Protein AF-A0A8J3D0T0-F1 (afdb_monomer_lite)

Organism: NCBI:txid849756

Sequence (153 aa):
MNKKDEIKKFLPKIGSPLVNELKAKSPRAVLQEYGDAIDESYPNYFRSFITETSRIESESEAVIMSYSFYLIAFIAKGYNYKLFEVIPKFPDKPYPVELILFDRQPSNEGEFESEKELKEKLDSFFQSSFFSNVVNNLSSQVDLYNESRNEKL

Foldseek 3Di:
DDPVVVVVVPDDPPDDPLVVVCVVFAVVVVLVVVQVVVCVVCVLFWHKDKDWDWDQDPVPSATKIKIWIWIWTPADPTDTDTAKMWTAPHRRDNDFIWIWGDAVHTDTPDTDGHPVSVNVVVVVVCPDPRVVVVSVVSRVNSVVRVVVVVVVD

Radius of gyration: 18.69 Å; chains: 1; bounding box: 38×56×56 Å

Structure (mmCIF, N/CA/C/O backbone):
data_AF-A0A8J3D0T0-F1
#
_entry.id   AF-A0A8J3D0T0-F1
#
loop_
_atom_site.group_PDB
_atom_site.id
_atom_site.type_symbol
_atom_site.label_atom_id
_atom_site.label_alt_id
_atom_site.label_comp_id
_atom_site.label_asym_id
_atom_site.label_entity_id
_atom_site.label_seq_id
_atom_site.pdbx_PDB_ins_code
_atom_site.Cartn_x
_atom_site.Cartn_y
_atom_site.Cartn_z
_atom_site.occupancy
_atom_site.B_iso_or_equiv
_atom_site.auth_seq_id
_atom_site.auth_comp_id
_atom_site.auth_asym_id
_atom_site.auth_atom_id
_atom_site.pdbx_PDB_model_num
ATOM 1 N N . MET A 1 1 ? -8.294 -42.183 -14.755 1.00 46.75 1 MET A N 1
ATOM 2 C CA . MET A 1 1 ? -7.416 -40.994 -14.822 1.00 46.75 1 MET A CA 1
ATOM 3 C C . MET A 1 1 ? -7.728 -40.129 -13.608 1.00 46.75 1 MET A C 1
ATOM 5 O O . MET A 1 1 ? -8.901 -39.867 -13.368 1.00 46.75 1 MET A O 1
ATOM 9 N N . ASN A 1 2 ? -6.745 -39.844 -12.752 1.00 39.22 2 ASN A N 1
ATOM 10 C CA . ASN A 1 2 ? -6.978 -39.286 -11.417 1.00 39.22 2 ASN A CA 1
ATOM 11 C C . ASN A 1 2 ? -7.073 -37.751 -11.503 1.00 39.22 2 ASN A C 1
ATOM 13 O O . ASN A 1 2 ? -6.130 -37.113 -11.958 1.00 39.22 2 ASN A O 1
ATOM 17 N N . LYS A 1 3 ? -8.185 -37.142 -11.060 1.00 36.75 3 LYS A N 1
ATOM 18 C CA . LYS A 1 3 ? -8.419 -35.677 -11.132 1.00 36.75 3 LYS A CA 1
ATOM 19 C C . LYS A 1 3 ? -7.306 -34.838 -10.478 1.00 36.75 3 LYS A C 1
ATOM 21 O O . LYS A 1 3 ? -7.117 -33.679 -10.825 1.00 36.75 3 LYS A O 1
ATOM 26 N N . LYS A 1 4 ? -6.541 -35.427 -9.551 1.00 38.12 4 LYS A N 1
ATOM 27 C CA . LYS A 1 4 ? -5.370 -34.796 -8.919 1.00 38.12 4 LYS A CA 1
ATOM 28 C C . LYS A 1 4 ? -4.204 -34.547 -9.888 1.00 38.12 4 LYS A C 1
ATOM 30 O O . LYS A 1 4 ? -3.440 -33.611 -9.665 1.00 38.12 4 LYS A O 1
ATOM 35 N N . ASP A 1 5 ? -4.080 -35.341 -10.950 1.00 38.00 5 ASP A N 1
ATOM 36 C CA . ASP A 1 5 ? -2.985 -35.223 -11.921 1.00 38.00 5 ASP A CA 1
ATOM 37 C C . ASP A 1 5 ? -3.260 -34.148 -12.986 1.00 38.00 5 ASP A C 1
ATOM 39 O O . ASP A 1 5 ? -2.324 -33.570 -13.535 1.00 38.00 5 ASP A O 1
ATOM 43 N N . GLU A 1 6 ? -4.530 -33.803 -13.227 1.00 35.25 6 GLU A N 1
ATOM 44 C CA . GLU A 1 6 ? -4.916 -32.695 -14.113 1.00 35.25 6 GLU A CA 1
ATOM 45 C C . GLU A 1 6 ? -4.707 -31.326 -13.455 1.00 35.25 6 GLU A C 1
ATOM 47 O O . GLU A 1 6 ? -4.214 -30.408 -14.102 1.00 35.25 6 GLU A O 1
ATOM 52 N N . ILE A 1 7 ? -4.969 -31.192 -12.150 1.00 34.78 7 ILE A N 1
ATOM 53 C CA . ILE A 1 7 ? -4.772 -29.926 -11.414 1.00 34.78 7 ILE A CA 1
ATOM 54 C C . ILE A 1 7 ? -3.297 -29.484 -11.444 1.00 34.78 7 ILE A C 1
ATOM 56 O O . ILE A 1 7 ? -3.00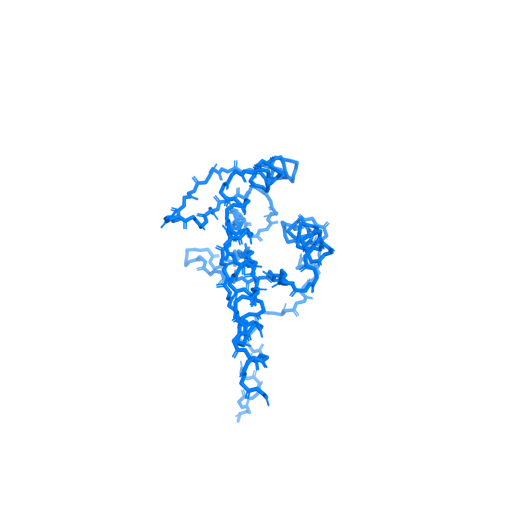0 -28.297 -11.559 1.00 34.78 7 ILE A O 1
ATOM 60 N N . LYS A 1 8 ? -2.354 -30.435 -11.427 1.00 33.38 8 LYS A N 1
ATOM 61 C CA . LYS A 1 8 ? -0.915 -30.146 -11.552 1.00 33.38 8 LYS A CA 1
ATOM 62 C C . LYS A 1 8 ? -0.492 -29.681 -12.949 1.00 33.38 8 LYS A C 1
ATOM 64 O O . LYS A 1 8 ? 0.560 -29.062 -13.063 1.00 33.38 8 LYS A O 1
ATOM 69 N N . LYS A 1 9 ? -1.273 -29.971 -13.997 1.00 38.62 9 LYS A N 1
ATOM 70 C CA . LYS A 1 9 ? -1.013 -29.480 -15.362 1.00 38.62 9 LYS A CA 1
ATOM 71 C C . LYS A 1 9 ? -1.426 -28.017 -15.557 1.00 38.62 9 LYS A C 1
ATOM 73 O O . LYS A 1 9 ? -0.876 -27.376 -16.441 1.00 38.62 9 LYS A O 1
ATOM 78 N N . PHE A 1 10 ? -2.355 -27.504 -14.745 1.00 34.62 10 PHE A N 1
ATOM 79 C CA . PHE A 1 10 ? -2.915 -26.150 -14.880 1.00 34.62 10 PHE A CA 1
ATOM 80 C C . PHE A 1 10 ? -2.319 -25.108 -13.927 1.00 34.62 10 PHE A C 1
ATOM 82 O O . PHE A 1 10 ? -2.582 -23.921 -14.086 1.00 34.62 10 PHE A O 1
ATOM 89 N N . LEU A 1 11 ? -1.509 -25.520 -12.951 1.00 28.95 11 LEU A N 1
ATOM 90 C CA . LEU A 1 11 ? -0.781 -24.595 -12.088 1.00 28.95 11 LEU A CA 1
ATOM 91 C C . LEU A 1 11 ? 0.644 -24.440 -12.639 1.00 28.95 11 LEU A C 1
ATOM 93 O O . LEU A 1 11 ? 1.437 -25.375 -12.478 1.00 28.95 11 LEU A O 1
ATOM 97 N N . PRO A 1 12 ? 1.009 -23.313 -13.288 1.00 36.81 12 PRO A N 1
ATOM 98 C CA . PRO A 1 12 ? 2.413 -23.046 -13.578 1.00 36.81 12 PRO A CA 1
ATOM 99 C C . PRO A 1 12 ? 3.168 -23.138 -12.254 1.00 36.81 12 PRO A C 1
ATOM 101 O O . PRO A 1 12 ? 2.694 -22.623 -11.245 1.00 36.81 12 PRO A O 1
ATOM 104 N N . LYS A 1 13 ? 4.280 -23.883 -12.243 1.00 40.06 13 LYS A N 1
ATOM 105 C CA . LYS A 1 13 ? 5.082 -24.206 -11.053 1.00 40.06 13 LYS A CA 1
ATOM 106 C C . LYS A 1 13 ? 5.268 -22.964 -10.171 1.00 40.06 13 LYS A C 1
ATOM 108 O O . LYS A 1 13 ? 6.168 -22.161 -10.412 1.00 40.06 13 LYS A O 1
ATOM 113 N N . ILE A 1 14 ? 4.424 -22.823 -9.151 1.00 40.88 14 ILE A N 1
ATOM 114 C CA . ILE A 1 14 ? 4.543 -21.788 -8.129 1.00 40.88 14 ILE A CA 1
ATOM 115 C C . ILE A 1 14 ? 5.837 -22.115 -7.382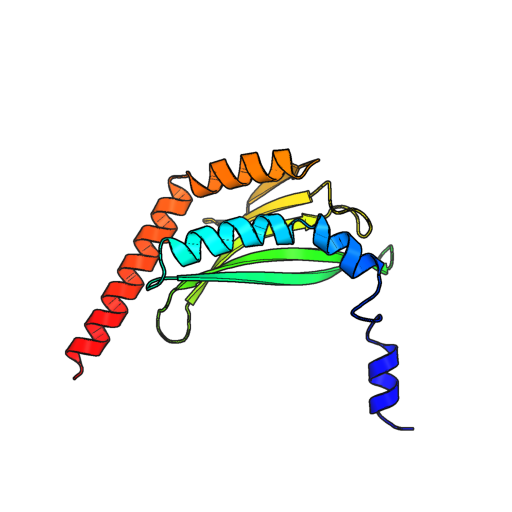 1.00 40.88 14 ILE A C 1
ATOM 117 O O . ILE A 1 14 ? 5.898 -23.094 -6.640 1.00 40.88 14 ILE A O 1
ATOM 121 N N . GLY A 1 15 ? 6.894 -21.354 -7.679 1.00 38.06 15 GLY A N 1
ATOM 122 C CA . GLY A 1 15 ? 8.241 -21.560 -7.142 1.00 38.06 15 GLY A CA 1
ATOM 123 C C . GLY A 1 15 ? 9.358 -21.717 -8.179 1.00 38.06 15 GLY A C 1
ATOM 124 O O . GLY A 1 15 ? 10.331 -22.415 -7.898 1.00 38.06 15 GLY A O 1
ATOM 125 N N . SER A 1 16 ? 9.265 -21.112 -9.369 1.00 42.69 16 SER A N 1
ATOM 126 C CA . SER A 1 16 ? 10.444 -21.025 -10.241 1.00 42.69 16 SER A CA 1
ATOM 127 C C . SER A 1 16 ? 11.527 -20.131 -9.598 1.00 42.69 16 SER A C 1
ATOM 129 O O . SER A 1 16 ? 11.191 -19.180 -8.889 1.00 42.69 16 SER A O 1
ATOM 131 N N . PRO A 1 17 ? 12.826 -20.395 -9.839 1.00 42.16 17 PRO A N 1
ATOM 132 C CA . PRO A 1 17 ? 13.921 -19.519 -9.40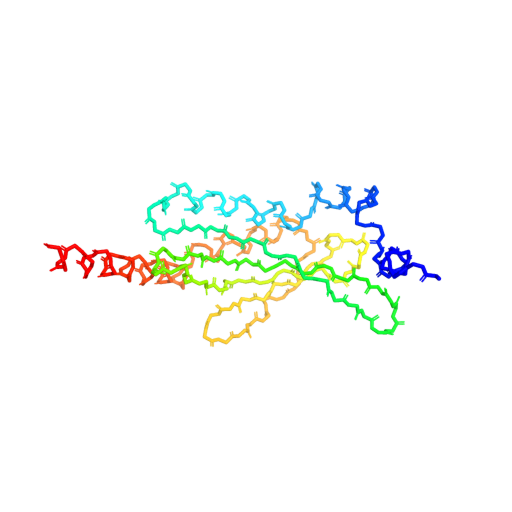8 1.00 42.16 17 PRO A CA 1
ATOM 133 C C . PRO A 1 17 ? 13.712 -18.055 -9.823 1.00 42.16 17 PRO A C 1
ATOM 135 O O . PRO A 1 17 ? 13.987 -17.165 -9.032 1.00 42.16 17 PRO A O 1
ATOM 138 N N . LEU A 1 18 ? 13.093 -17.827 -10.988 1.00 42.06 18 LEU A N 1
ATOM 139 C CA . LEU A 1 18 ? 12.705 -16.509 -11.496 1.00 42.06 18 LEU A CA 1
ATOM 140 C C . LEU A 1 18 ? 11.716 -15.780 -10.563 1.00 42.06 18 LEU A C 1
ATOM 142 O O . LEU A 1 18 ? 11.896 -14.605 -10.278 1.00 42.06 18 LEU A O 1
ATOM 146 N N . VAL A 1 19 ? 10.709 -16.476 -10.014 1.00 42.97 19 VAL A N 1
ATOM 147 C CA . VAL A 1 19 ? 9.743 -15.899 -9.052 1.00 42.97 19 VAL A CA 1
ATOM 148 C C . VAL A 1 19 ? 10.415 -15.537 -7.721 1.00 42.97 19 VAL A C 1
ATOM 150 O O . VAL A 1 19 ? 10.006 -14.583 -7.065 1.00 42.97 19 VAL A O 1
ATOM 153 N N . ASN A 1 20 ? 11.451 -16.272 -7.311 1.00 44.09 20 ASN A N 1
ATOM 154 C CA . ASN A 1 20 ? 12.193 -15.982 -6.082 1.00 44.09 20 ASN A CA 1
ATOM 155 C C . ASN A 1 20 ? 13.283 -14.909 -6.278 1.00 44.09 20 ASN A C 1
ATOM 157 O O . ASN A 1 20 ? 13.498 -14.114 -5.368 1.00 44.09 20 ASN A O 1
ATOM 161 N N . GLU A 1 21 ? 13.915 -14.824 -7.453 1.00 43.59 21 GLU A N 1
ATOM 162 C CA . GLU A 1 21 ? 14.826 -13.725 -7.816 1.00 43.59 21 GLU A CA 1
ATOM 163 C C . GLU A 1 21 ? 14.081 -12.399 -7.996 1.00 43.59 21 GLU A C 1
ATOM 165 O O . GLU A 1 21 ? 14.542 -11.368 -7.506 1.00 43.59 21 GLU A O 1
ATOM 170 N N . LEU A 1 22 ? 12.891 -12.421 -8.608 1.00 45.53 22 LEU A N 1
ATOM 171 C CA . LEU A 1 22 ? 12.042 -11.235 -8.731 1.00 45.53 22 LEU A CA 1
ATOM 172 C C . LEU A 1 22 ? 11.612 -10.701 -7.357 1.00 45.53 22 LEU A C 1
ATOM 174 O O . LEU A 1 22 ? 11.536 -9.490 -7.192 1.00 45.53 22 LEU A O 1
ATOM 178 N N . LYS A 1 23 ? 11.414 -11.561 -6.342 1.00 47.12 23 LYS A N 1
ATOM 179 C CA . LYS A 1 23 ? 11.025 -11.151 -4.976 1.00 47.12 23 LYS A CA 1
ATOM 180 C C . LYS A 1 23 ? 12.055 -10.265 -4.270 1.00 47.12 23 LYS A C 1
ATOM 182 O O . LYS A 1 23 ? 11.646 -9.344 -3.569 1.00 47.12 23 LYS A O 1
ATOM 187 N N . ALA A 1 24 ? 13.354 -10.488 -4.481 1.00 46.31 24 ALA A N 1
ATOM 188 C CA . ALA A 1 24 ? 14.423 -9.738 -3.808 1.00 46.31 24 ALA A CA 1
ATOM 189 C C . ALA A 1 24 ? 14.593 -8.287 -4.315 1.00 46.31 24 ALA A C 1
ATOM 191 O O . ALA A 1 24 ? 15.285 -7.501 -3.678 1.00 46.31 24 ALA A O 1
ATOM 192 N N . LYS A 1 25 ? 13.953 -7.933 -5.441 1.00 57.06 25 LYS A N 1
ATOM 193 C CA . LYS A 1 25 ? 13.846 -6.566 -5.994 1.00 57.06 25 LYS A CA 1
ATOM 194 C C . LYS A 1 25 ? 12.405 -6.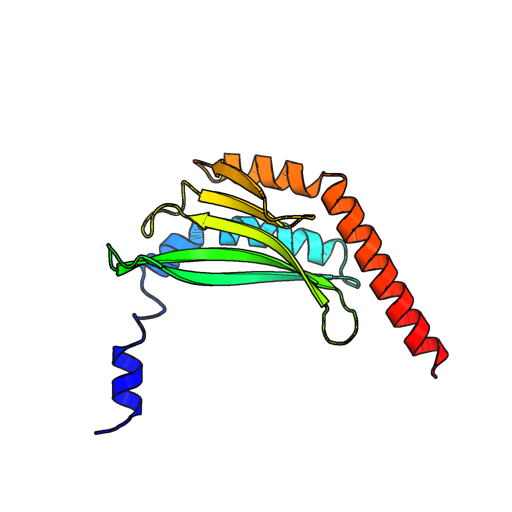214 -6.386 1.00 57.06 25 LYS A C 1
ATOM 196 O O . LYS A 1 25 ? 12.177 -5.379 -7.258 1.00 57.06 25 LYS A O 1
ATOM 201 N N . SER A 1 26 ? 11.429 -6.926 -5.820 1.00 72.94 26 SER A N 1
ATOM 202 C CA . SER A 1 26 ? 10.029 -6.762 -6.211 1.00 72.94 26 SER A CA 1
ATOM 203 C C . SER A 1 26 ? 9.443 -5.522 -5.547 1.00 72.94 26 SER A C 1
ATOM 205 O O . SER A 1 26 ? 9.743 -5.273 -4.376 1.00 72.94 26 SER A O 1
ATOM 207 N N . PRO A 1 27 ? 8.511 -4.823 -6.215 1.00 84.38 27 PRO A N 1
ATOM 208 C CA . PRO A 1 27 ? 7.713 -3.784 -5.577 1.00 84.38 27 PRO A CA 1
ATOM 209 C C . PRO A 1 27 ? 7.087 -4.249 -4.258 1.00 84.38 27 PRO A C 1
ATOM 211 O O . PRO A 1 27 ? 6.986 -3.470 -3.320 1.00 84.38 27 PRO A O 1
ATOM 214 N N . ARG A 1 28 ? 6.761 -5.544 -4.125 1.00 88.06 28 ARG A N 1
ATOM 215 C CA . ARG A 1 28 ? 6.285 -6.131 -2.867 1.00 88.06 28 ARG A CA 1
ATOM 216 C C . ARG A 1 28 ? 7.200 -5.856 -1.673 1.00 88.06 28 ARG A C 1
ATOM 218 O O . ARG A 1 28 ? 6.670 -5.607 -0.597 1.00 88.06 28 ARG A O 1
ATOM 225 N N . ALA A 1 29 ? 8.520 -5.955 -1.827 1.00 85.50 29 ALA A N 1
ATOM 226 C CA . ALA A 1 29 ? 9.446 -5.733 -0.716 1.00 85.50 29 ALA A CA 1
ATOM 227 C C . ALA A 1 29 ? 9.338 -4.291 -0.204 1.00 85.50 29 ALA A C 1
ATOM 229 O O . ALA A 1 29 ? 9.157 -4.085 0.991 1.00 85.50 29 ALA A O 1
ATOM 230 N N . VAL A 1 30 ? 9.306 -3.323 -1.126 1.00 87.81 30 VAL A N 1
ATOM 231 C CA . VAL A 1 30 ? 9.040 -1.911 -0.817 1.00 87.81 30 VAL A CA 1
ATOM 232 C C . VAL A 1 30 ? 7.716 -1.763 -0.075 1.00 87.81 30 VAL A C 1
ATOM 234 O O . VAL A 1 30 ? 7.659 -1.135 0.972 1.00 87.81 30 VAL A O 1
ATOM 237 N N . LEU A 1 31 ? 6.648 -2.385 -0.581 1.00 91.56 31 LEU A N 1
ATOM 238 C CA . LEU A 1 31 ? 5.336 -2.314 0.060 1.00 91.56 31 LEU A CA 1
ATOM 239 C C . LEU A 1 31 ? 5.337 -2.918 1.470 1.00 91.56 31 LEU A C 1
ATOM 241 O O . LEU A 1 31 ? 4.634 -2.417 2.343 1.00 91.56 31 LEU A O 1
ATOM 245 N N . GLN A 1 32 ? 6.110 -3.983 1.696 1.00 90.06 32 GLN A N 1
ATOM 246 C CA . GLN A 1 32 ? 6.225 -4.621 3.005 1.00 90.06 32 GLN A CA 1
ATOM 247 C C . GLN A 1 32 ? 6.893 -3.688 4.020 1.00 90.06 32 GLN A C 1
ATOM 249 O O . GLN A 1 32 ? 6.388 -3.598 5.130 1.00 90.06 32 GLN A O 1
ATOM 254 N N . GLU A 1 33 ? 7.934 -2.940 3.630 1.00 86.75 33 GLU A N 1
ATOM 255 C CA . GLU A 1 33 ? 8.588 -1.944 4.501 1.00 86.75 33 GLU A CA 1
ATOM 256 C C . GLU A 1 33 ? 7.577 -0.917 5.047 1.00 86.75 33 GLU A C 1
ATOM 258 O O . GLU A 1 33 ? 7.529 -0.665 6.250 1.00 86.75 33 GLU A O 1
ATOM 263 N N . TYR A 1 34 ? 6.712 -0.371 4.183 1.00 88.00 34 TYR A N 1
ATOM 264 C CA . TYR A 1 34 ? 5.658 0.556 4.617 1.00 88.00 34 TYR A CA 1
ATOM 265 C C . TYR A 1 34 ? 4.577 -0.126 5.459 1.00 88.00 34 TYR A C 1
ATOM 267 O O . TYR A 1 34 ? 4.064 0.471 6.404 1.00 88.00 34 TYR A O 1
ATOM 275 N N . GLY A 1 35 ? 4.224 -1.369 5.124 1.00 87.19 35 GLY A N 1
ATOM 276 C CA . GLY A 1 35 ? 3.256 -2.146 5.893 1.00 87.19 35 GLY A CA 1
ATOM 277 C C . GLY A 1 35 ? 3.720 -2.409 7.321 1.00 87.19 35 GLY A C 1
ATOM 278 O O . GLY A 1 35 ? 2.967 -2.166 8.261 1.00 87.19 35 GLY A O 1
ATOM 279 N N . ASP A 1 36 ? 4.973 -2.825 7.483 1.00 85.19 36 ASP A N 1
ATOM 280 C CA . ASP A 1 36 ? 5.575 -3.080 8.791 1.00 85.19 36 ASP A CA 1
ATOM 281 C C . ASP A 1 36 ? 5.628 -1.788 9.625 1.00 85.19 36 ASP A C 1
ATOM 283 O O . ASP A 1 36 ? 5.225 -1.786 10.787 1.00 85.19 36 ASP A O 1
ATOM 287 N N . ALA A 1 37 ? 6.005 -0.656 9.016 1.00 81.94 37 ALA A N 1
ATOM 288 C CA . ALA A 1 37 ? 6.028 0.640 9.698 1.00 81.94 37 ALA A CA 1
ATOM 289 C C . ALA A 1 37 ? 4.640 1.089 10.203 1.00 81.94 37 ALA A C 1
ATOM 291 O O . ALA A 1 37 ? 4.526 1.673 11.286 1.00 81.94 37 ALA A O 1
ATOM 292 N N . ILE A 1 38 ? 3.572 0.824 9.442 1.00 85.50 38 ILE A N 1
ATOM 293 C CA . ILE A 1 38 ? 2.193 1.121 9.863 1.00 85.50 38 ILE A CA 1
ATOM 294 C C . ILE A 1 38 ? 1.771 0.208 11.013 1.00 85.50 38 ILE A C 1
ATOM 296 O O . ILE A 1 38 ? 1.202 0.692 11.993 1.00 85.50 38 ILE A O 1
ATOM 300 N N . ASP A 1 39 ? 2.061 -1.088 10.906 1.00 85.69 39 ASP A N 1
ATOM 301 C CA . ASP A 1 39 ? 1.695 -2.086 11.913 1.00 85.69 39 ASP A CA 1
ATOM 302 C C . ASP A 1 39 ? 2.386 -1.795 13.254 1.00 85.69 39 ASP A C 1
ATOM 304 O O . ASP A 1 39 ? 1.766 -1.914 14.311 1.00 85.69 39 ASP A O 1
ATOM 308 N N . GLU A 1 40 ? 3.639 -1.334 13.217 1.00 83.81 40 GLU A N 1
ATOM 309 C CA . GLU A 1 40 ? 4.385 -0.881 14.395 1.00 83.81 40 GLU A CA 1
ATOM 310 C C . GLU A 1 40 ? 3.843 0.432 14.978 1.00 83.81 40 GLU A C 1
ATOM 312 O O . GLU A 1 40 ? 3.794 0.595 16.199 1.00 83.81 40 GLU A O 1
ATOM 317 N N . SER A 1 41 ? 3.417 1.366 14.123 1.00 85.56 41 SER A N 1
ATOM 318 C CA . SER A 1 41 ? 2.917 2.679 14.553 1.00 85.56 41 SER A CA 1
ATOM 319 C C . SER A 1 41 ? 1.499 2.619 15.132 1.00 85.56 41 SER A C 1
ATOM 321 O O . SER A 1 41 ? 1.147 3.427 15.994 1.00 85.56 41 SER A O 1
ATOM 323 N N . TYR A 1 42 ? 0.679 1.665 14.680 1.00 86.94 42 TYR A N 1
ATOM 324 C CA . TYR A 1 42 ? -0.743 1.561 15.025 1.00 86.94 42 TYR A CA 1
ATOM 325 C C . TYR A 1 42 ? -1.178 0.128 15.406 1.00 86.94 42 TYR A C 1
ATOM 327 O O . TYR A 1 42 ? -2.190 -0.373 14.897 1.00 86.94 42 TYR A O 1
ATOM 335 N N . PRO A 1 43 ? -0.492 -0.533 16.358 1.00 88.19 43 PRO A N 1
ATOM 336 C CA . PRO A 1 43 ? -0.602 -1.979 16.588 1.00 88.19 43 PRO A CA 1
ATOM 337 C C . PRO A 1 43 ? -1.965 -2.445 17.113 1.00 88.19 43 PRO A C 1
ATOM 339 O O . PRO A 1 43 ? -2.298 -3.622 17.010 1.00 88.19 43 PRO A O 1
ATOM 342 N N . ASN A 1 44 ? -2.761 -1.539 17.688 1.00 90.56 44 ASN A N 1
ATOM 343 C CA . ASN A 1 44 ? -4.096 -1.838 18.221 1.00 90.56 44 ASN A CA 1
ATOM 344 C C . ASN A 1 44 ? -5.233 -1.438 17.273 1.00 90.56 44 ASN A C 1
ATOM 346 O O . ASN A 1 44 ? -6.401 -1.651 17.592 1.00 90.56 44 ASN A O 1
ATOM 350 N N . TYR A 1 45 ? -4.898 -0.844 16.130 1.00 90.19 45 TYR A N 1
ATOM 351 C CA . TYR A 1 45 ? -5.870 -0.266 15.211 1.00 90.19 45 TYR A CA 1
ATOM 352 C C . TYR A 1 45 ? -5.888 -0.998 13.879 1.00 90.19 45 TYR A C 1
ATOM 354 O O . TYR A 1 45 ? -6.967 -1.306 13.358 1.00 90.19 45 TYR A O 1
ATOM 362 N N . PHE A 1 46 ? -4.701 -1.281 13.341 1.00 91.75 46 PHE A N 1
ATOM 363 C CA . PHE A 1 46 ? -4.554 -1.737 11.972 1.00 91.75 46 PHE A CA 1
ATOM 364 C C . PHE A 1 46 ? -3.629 -2.933 11.836 1.00 91.75 46 PHE A C 1
ATOM 366 O O . PHE A 1 46 ? -2.785 -3.219 12.683 1.00 91.75 46 PHE A O 1
ATOM 373 N N . ARG A 1 47 ? -3.783 -3.593 10.693 1.00 94.25 47 ARG A N 1
ATOM 374 C CA . ARG A 1 47 ? -2.784 -4.473 10.112 1.00 94.25 47 ARG A CA 1
ATOM 375 C C . ARG A 1 47 ? -2.692 -4.232 8.615 1.00 94.25 47 ARG A C 1
ATOM 377 O O . ARG A 1 47 ? -3.713 -4.127 7.938 1.00 94.25 47 ARG A O 1
ATOM 384 N N . SER A 1 48 ? -1.488 -4.214 8.089 1.00 92.12 48 SER A N 1
ATOM 385 C CA . SER A 1 48 ? -1.212 -4.050 6.674 1.00 92.12 48 SER A CA 1
ATOM 386 C C . SER A 1 48 ? -1.243 -5.406 5.985 1.00 92.12 48 SER A C 1
ATOM 388 O O . SER A 1 48 ? -0.848 -6.438 6.538 1.00 92.12 48 SER A O 1
ATOM 390 N N . PHE A 1 49 ? -1.749 -5.436 4.757 1.00 94.44 49 PHE A N 1
ATOM 391 C CA . PHE A 1 49 ? -1.835 -6.668 3.987 1.00 94.44 49 PHE A CA 1
ATOM 392 C C . PHE A 1 49 ? -1.586 -6.416 2.508 1.00 94.44 49 PHE A C 1
ATOM 394 O O . PHE A 1 49 ? -2.179 -5.526 1.904 1.00 94.44 49 PHE A O 1
ATOM 401 N N . ILE A 1 50 ? -0.719 -7.237 1.915 1.00 93.75 50 ILE A N 1
ATOM 402 C CA . ILE A 1 50 ? -0.327 -7.119 0.511 1.00 93.75 50 ILE A CA 1
ATOM 403 C C . ILE A 1 50 ? -0.785 -8.366 -0.229 1.00 93.75 50 ILE A C 1
ATOM 405 O O . ILE A 1 50 ? -0.255 -9.460 0.006 1.00 93.75 50 ILE A O 1
ATOM 409 N N . THR A 1 51 ? -1.729 -8.197 -1.151 1.00 92.19 51 THR A N 1
ATOM 410 C CA . THR A 1 51 ? -2.181 -9.277 -2.034 1.00 92.19 51 THR A CA 1
ATOM 411 C C . THR A 1 51 ? -1.453 -9.235 -3.363 1.00 92.19 51 THR A C 1
ATOM 413 O O . THR A 1 51 ? -1.254 -8.161 -3.929 1.00 92.19 51 THR A O 1
ATOM 416 N N . GLU A 1 52 ? -1.165 -10.413 -3.898 1.00 88.25 52 GLU A N 1
ATOM 417 C CA . GLU A 1 52 ? -0.620 -10.603 -5.239 1.00 88.25 52 GLU A CA 1
ATOM 418 C C . GLU A 1 52 ? -1.741 -11.095 -6.148 1.00 88.25 52 GLU A C 1
ATOM 420 O O . GLU A 1 52 ? -2.378 -12.107 -5.849 1.00 88.25 52 GLU A O 1
ATOM 425 N N . THR A 1 53 ? -1.994 -10.379 -7.240 1.00 86.00 53 THR A N 1
ATOM 426 C CA . THR A 1 53 ? -2.971 -10.792 -8.251 1.00 86.00 53 THR A CA 1
ATOM 427 C C . THR A 1 53 ? -2.249 -11.020 -9.564 1.00 86.00 53 THR A C 1
ATOM 429 O O . THR A 1 53 ? -1.520 -10.156 -10.039 1.00 86.00 53 THR A O 1
ATOM 432 N N . SER A 1 54 ? -2.436 -12.193 -10.162 1.00 80.00 54 SER A N 1
ATOM 433 C CA . SER A 1 54 ? -1.923 -12.483 -11.494 1.00 80.00 54 SER A CA 1
ATOM 434 C C . SER A 1 54 ? -2.953 -12.097 -12.552 1.00 80.00 54 SER A C 1
ATOM 436 O O . SER A 1 54 ? -4.109 -12.522 -12.504 1.00 80.00 54 SER A O 1
ATOM 438 N N . ARG A 1 55 ? -2.521 -11.322 -13.544 1.00 72.62 55 ARG A N 1
ATOM 439 C CA . ARG A 1 55 ? -3.278 -11.053 -14.765 1.00 72.62 55 ARG A CA 1
ATOM 440 C C . ARG A 1 55 ? -2.574 -11.729 -15.932 1.00 72.62 55 ARG A C 1
ATOM 442 O O . ARG A 1 55 ? -1.379 -11.532 -16.126 1.00 72.62 55 ARG A O 1
ATOM 449 N N . ILE A 1 56 ? -3.322 -12.529 -16.686 1.00 72.50 56 ILE A N 1
ATOM 450 C CA . ILE A 1 56 ? -2.849 -13.095 -17.950 1.00 72.50 56 ILE A CA 1
ATOM 451 C C . ILE A 1 56 ? -3.169 -12.076 -19.039 1.00 72.50 56 ILE A C 1
ATOM 453 O O . ILE A 1 56 ? -4.341 -11.737 -19.233 1.00 72.50 56 ILE A O 1
ATOM 457 N N . GLU A 1 57 ? -2.153 -11.582 -19.738 1.00 67.31 57 GLU A N 1
ATOM 458 C CA . GLU A 1 57 ? -2.373 -10.795 -20.948 1.00 67.31 57 GLU A CA 1
ATOM 459 C C . GLU A 1 57 ? -2.626 -11.734 -22.130 1.00 67.31 57 GLU A C 1
ATOM 461 O O . GLU A 1 57 ? -1.786 -12.555 -22.496 1.00 67.31 57 GLU A O 1
ATOM 466 N N . SER A 1 58 ? -3.828 -11.638 -22.705 1.00 59.00 58 SER A N 1
ATOM 467 C CA . SER A 1 58 ? -4.355 -12.584 -23.698 1.00 59.00 58 SER A CA 1
ATOM 468 C C . SER A 1 58 ? -3.548 -12.663 -24.993 1.00 59.00 58 SER A C 1
ATOM 470 O O . SER A 1 58 ? -3.678 -13.642 -25.718 1.00 59.00 58 SER A O 1
ATOM 472 N N . GLU A 1 59 ? -2.737 -11.651 -25.295 1.00 61.12 59 GLU A N 1
ATOM 473 C CA . GLU A 1 59 ? -1.951 -11.588 -26.533 1.00 61.12 59 GLU A CA 1
ATOM 474 C C . GLU A 1 59 ? -0.558 -12.216 -26.400 1.00 61.12 59 GLU A C 1
ATOM 476 O O . GLU A 1 59 ? 0.013 -12.655 -27.395 1.00 61.12 59 GLU A O 1
ATOM 481 N N . SER A 1 60 ? -0.015 -12.290 -25.183 1.00 59.09 60 SER A N 1
ATOM 482 C CA . SER A 1 60 ? 1.359 -12.739 -24.921 1.00 59.09 60 SER A CA 1
ATOM 483 C C . SER A 1 60 ? 1.442 -13.971 -24.016 1.00 59.09 60 SER A C 1
ATOM 485 O O . SER A 1 60 ? 2.538 -14.484 -23.798 1.00 59.09 60 SER A O 1
ATOM 487 N N . GLU A 1 61 ? 0.311 -14.419 -23.452 1.00 65.25 61 GLU A N 1
ATOM 488 C CA . GLU A 1 61 ? 0.233 -15.391 -22.345 1.00 65.25 61 GLU A CA 1
ATOM 489 C C . GLU A 1 61 ? 1.116 -15.011 -21.138 1.00 65.25 61 GLU A C 1
ATOM 491 O O . GLU A 1 61 ? 1.375 -15.823 -20.245 1.00 65.25 61 GLU A O 1
ATOM 496 N N . ALA A 1 62 ? 1.574 -13.758 -21.083 1.00 63.22 62 ALA A N 1
ATOM 497 C CA . ALA A 1 62 ? 2.422 -13.265 -20.023 1.00 63.22 62 ALA A CA 1
ATOM 498 C C . ALA A 1 62 ? 1.609 -13.065 -18.745 1.00 63.22 62 ALA A C 1
ATOM 500 O O . ALA A 1 62 ? 0.491 -12.543 -18.766 1.00 63.22 62 ALA A O 1
ATOM 501 N N . VAL A 1 63 ? 2.197 -13.462 -17.617 1.00 68.56 63 VAL A N 1
ATOM 502 C CA . VAL A 1 63 ? 1.613 -13.246 -16.295 1.00 68.56 63 VAL A CA 1
ATOM 503 C C . VAL A 1 63 ? 2.221 -11.988 -15.695 1.00 68.56 63 VAL A C 1
ATOM 505 O O . VAL A 1 63 ? 3.383 -11.990 -15.296 1.00 68.56 63 VAL A O 1
ATOM 508 N N . ILE A 1 64 ? 1.420 -10.931 -15.599 1.00 75.75 64 ILE A N 1
ATOM 509 C CA . ILE A 1 64 ? 1.761 -9.734 -14.830 1.00 75.75 64 ILE A CA 1
ATOM 510 C C . ILE A 1 64 ? 1.255 -9.938 -13.402 1.00 75.75 64 ILE A C 1
ATOM 512 O O . ILE A 1 64 ? 0.080 -10.248 -13.197 1.00 75.75 64 ILE A O 1
ATOM 516 N N . MET A 1 65 ? 2.136 -9.784 -12.411 1.00 82.38 65 MET A N 1
ATOM 517 C CA . MET A 1 65 ? 1.751 -9.824 -10.997 1.00 82.38 65 MET A CA 1
ATOM 518 C C . MET A 1 65 ? 1.554 -8.409 -10.466 1.00 82.38 65 MET A C 1
ATOM 520 O O . MET A 1 65 ? 2.532 -7.692 -10.273 1.00 82.38 65 MET A O 1
ATOM 524 N N . SER A 1 66 ? 0.308 -8.016 -10.205 1.00 89.50 66 SER A N 1
ATOM 525 C CA . SER A 1 66 ? 0.008 -6.774 -9.495 1.00 89.50 66 SER A CA 1
ATOM 526 C C . SER A 1 66 ? 0.023 -6.978 -7.982 1.00 89.50 66 SER A C 1
ATOM 528 O O . SER A 1 66 ? -0.294 -8.055 -7.462 1.00 89.50 66 SER A O 1
ATOM 530 N N . TYR A 1 67 ? 0.383 -5.918 -7.266 1.00 93.19 67 TYR A N 1
ATOM 531 C CA . TYR A 1 67 ? 0.488 -5.889 -5.813 1.00 93.19 67 TYR A CA 1
ATOM 532 C C . TYR A 1 67 ? -0.482 -4.853 -5.262 1.00 93.19 67 TYR A C 1
ATOM 534 O O . TYR A 1 67 ? -0.290 -3.658 -5.454 1.00 93.19 67 TYR A O 1
ATOM 542 N N . SER A 1 68 ? -1.526 -5.296 -4.569 1.00 95.12 68 SER A N 1
ATOM 543 C CA . SER A 1 68 ? -2.468 -4.389 -3.905 1.00 95.12 68 SER A CA 1
ATOM 544 C C . SER A 1 68 ? -2.141 -4.273 -2.423 1.00 95.12 68 SER A C 1
ATOM 546 O O . SER A 1 68 ? -1.995 -5.292 -1.746 1.00 95.12 68 SER A O 1
ATOM 548 N N . PHE A 1 69 ? -2.075 -3.041 -1.927 1.00 95.62 69 PHE A N 1
ATOM 549 C CA . PHE A 1 69 ? -1.849 -2.727 -0.522 1.00 95.62 69 PHE A CA 1
ATOM 550 C C . PHE A 1 69 ? -3.170 -2.391 0.170 1.00 95.62 69 PHE A C 1
ATOM 552 O O . PHE A 1 69 ? -3.913 -1.504 -0.266 1.00 95.62 69 PHE A O 1
ATOM 559 N N . TYR A 1 70 ? -3.443 -3.086 1.269 1.00 95.44 70 TYR A N 1
ATOM 560 C CA . TYR A 1 70 ? -4.617 -2.887 2.106 1.00 95.44 70 TYR A CA 1
ATOM 561 C C . TYR A 1 70 ? -4.213 -2.502 3.520 1.00 95.44 70 TYR A C 1
ATOM 563 O O . TYR A 1 70 ? -3.293 -3.083 4.095 1.00 95.44 70 TYR A O 1
ATOM 571 N N . LEU A 1 71 ? -4.996 -1.600 4.098 1.00 93.81 71 LEU A N 1
ATOM 572 C CA . LEU A 1 71 ? -5.061 -1.373 5.530 1.00 93.81 71 LEU A CA 1
ATOM 573 C C . LEU A 1 71 ? -6.282 -2.112 6.088 1.00 93.81 71 LEU A C 1
ATOM 575 O O . LEU A 1 71 ? -7.408 -1.882 5.646 1.00 93.81 71 LEU A O 1
ATOM 579 N N . ILE A 1 72 ? -6.072 -3.018 7.035 1.00 95.12 72 ILE A N 1
ATOM 580 C CA . ILE A 1 72 ? -7.126 -3.795 7.690 1.00 95.12 72 ILE A CA 1
ATOM 581 C C . ILE A 1 72 ? -7.374 -3.194 9.069 1.00 95.12 72 ILE A C 1
ATOM 583 O O . ILE A 1 72 ? -6.566 -3.378 9.974 1.00 95.12 72 ILE A O 1
ATOM 587 N N . ALA A 1 73 ? -8.498 -2.504 9.249 1.00 94.38 73 ALA A N 1
ATOM 588 C CA . ALA A 1 73 ? -8.910 -1.984 10.550 1.00 94.38 73 ALA A CA 1
ATOM 589 C C . ALA A 1 73 ? -9.573 -3.070 11.402 1.00 94.38 73 ALA A C 1
ATOM 591 O O . ALA A 1 73 ? -10.384 -3.853 10.895 1.00 94.38 73 ALA A O 1
ATOM 592 N N . PHE A 1 74 ? -9.282 -3.096 12.706 1.00 92.62 74 PHE A N 1
ATOM 593 C CA . PHE A 1 74 ? -9.808 -4.081 13.666 1.00 92.62 74 PHE A CA 1
ATOM 594 C C . PHE A 1 74 ? -11.272 -3.833 14.072 1.00 92.62 74 PHE A C 1
ATOM 596 O O . PHE A 1 74 ? -11.652 -3.897 15.237 1.00 92.62 74 PHE A O 1
ATOM 603 N N . ILE A 1 75 ? -12.123 -3.589 13.079 1.00 86.94 75 ILE A N 1
ATOM 604 C CA . ILE A 1 75 ? -13.569 -3.431 13.217 1.00 86.94 75 ILE A CA 1
ATOM 605 C C . ILE A 1 75 ? -14.225 -4.768 12.857 1.00 86.94 75 ILE A C 1
ATOM 607 O O . ILE A 1 75 ? -13.993 -5.316 11.777 1.00 86.94 75 ILE A O 1
ATOM 611 N N . ALA A 1 76 ? -15.074 -5.306 13.734 1.00 83.00 76 ALA A N 1
ATOM 612 C CA . ALA A 1 76 ? -15.752 -6.591 13.527 1.00 83.00 76 ALA A CA 1
ATOM 613 C C . ALA A 1 76 ? -14.797 -7.748 13.161 1.00 83.00 76 ALA A C 1
ATOM 615 O O . ALA A 1 76 ? -14.048 -8.217 14.015 1.00 83.00 76 ALA A O 1
ATOM 616 N N . LYS A 1 77 ? -14.855 -8.242 11.915 1.00 80.00 77 LYS A N 1
ATOM 617 C CA . LYS A 1 77 ? -14.003 -9.327 11.386 1.00 80.00 77 LYS A CA 1
ATOM 618 C C . LYS A 1 77 ? -12.781 -8.818 10.604 1.00 80.00 77 LYS A C 1
ATOM 620 O O . LYS A 1 77 ? -12.118 -9.620 9.953 1.00 80.00 77 LYS A O 1
ATOM 625 N N . GLY A 1 78 ? -12.499 -7.519 10.662 1.00 80.00 78 GLY A N 1
ATOM 626 C CA . GLY A 1 78 ? -11.504 -6.847 9.833 1.00 80.00 78 GLY A CA 1
ATOM 627 C C . GLY A 1 78 ? -12.179 -6.105 8.684 1.00 80.00 78 GLY A C 1
ATOM 628 O O . GLY A 1 78 ? -12.789 -6.726 7.812 1.00 80.00 78 GLY A O 1
ATOM 629 N N . TYR A 1 79 ? -12.091 -4.776 8.695 1.00 87.38 79 TYR A N 1
ATOM 630 C CA . TYR A 1 79 ? -12.536 -3.933 7.588 1.00 87.38 79 TYR A CA 1
ATOM 631 C C . TYR A 1 79 ? -11.338 -3.611 6.694 1.00 87.38 79 TYR A C 1
ATOM 633 O O . TYR A 1 79 ? -10.399 -2.951 7.133 1.00 87.38 79 TYR A O 1
ATOM 641 N N . ASN A 1 80 ? -11.366 -4.097 5.451 1.00 89.81 80 ASN A N 1
ATOM 642 C CA . ASN A 1 80 ? -10.259 -3.951 4.508 1.00 89.81 80 ASN A CA 1
ATOM 643 C C . ASN A 1 80 ? -10.430 -2.677 3.679 1.00 89.81 80 ASN A C 1
ATOM 645 O O . ASN A 1 80 ? -11.427 -2.524 2.972 1.00 89.81 80 ASN A O 1
ATOM 649 N N . TYR A 1 81 ? -9.425 -1.809 3.699 1.00 91.38 81 TYR A N 1
ATOM 650 C CA . TYR A 1 81 ? -9.376 -0.586 2.912 1.00 91.38 81 TYR A CA 1
ATOM 651 C C . TYR A 1 81 ? -8.190 -0.637 1.943 1.00 91.38 81 TYR A C 1
ATOM 653 O O . TYR A 1 81 ? -7.037 -0.655 2.371 1.00 91.38 81 TYR A O 1
ATOM 661 N N . LYS A 1 82 ? -8.459 -0.708 0.634 1.00 94.12 82 LYS A N 1
ATOM 662 C CA . LYS A 1 82 ? -7.411 -0.711 -0.400 1.00 94.12 82 LYS A CA 1
ATOM 663 C C . LYS A 1 82 ? -6.856 0.705 -0.539 1.00 94.12 82 LYS A C 1
ATOM 665 O O . LYS A 1 82 ? -7.633 1.608 -0.820 1.00 94.12 82 LYS A O 1
ATOM 670 N N . LEU A 1 83 ? -5.549 0.888 -0.355 1.00 93.31 83 LEU A N 1
ATOM 671 C CA . LEU A 1 83 ? -4.902 2.199 -0.488 1.00 93.31 83 LEU A CA 1
ATOM 672 C C . LEU A 1 83 ? -4.363 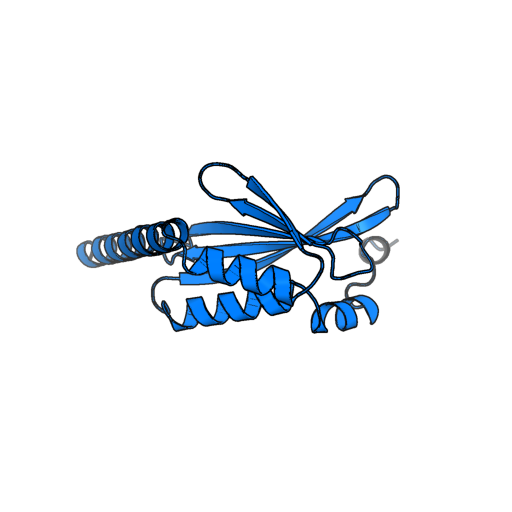2.419 -1.894 1.00 93.31 83 LEU A C 1
ATOM 674 O O . LEU A 1 83 ? -4.596 3.466 -2.491 1.00 93.31 83 LEU A O 1
ATOM 678 N N . PHE A 1 84 ? -3.647 1.433 -2.425 1.00 94.69 84 PHE A N 1
ATOM 679 C CA . PHE A 1 84 ? -3.055 1.526 -3.749 1.00 94.69 84 PHE A CA 1
ATOM 680 C C . PHE A 1 84 ? -2.753 0.155 -4.349 1.00 94.69 84 PHE A C 1
ATOM 682 O O . PHE A 1 84 ? -2.778 -0.874 -3.669 1.00 94.69 84 PHE A O 1
ATOM 689 N N . GLU A 1 85 ? -2.483 0.146 -5.647 1.00 95.31 85 GLU A N 1
ATOM 690 C CA . GLU A 1 85 ? -2.044 -1.013 -6.410 1.00 95.31 85 GLU A CA 1
ATOM 691 C C . GLU A 1 85 ? -0.821 -0.655 -7.249 1.00 95.31 85 GLU A C 1
ATOM 693 O O . GLU A 1 85 ? -0.800 0.382 -7.904 1.00 95.31 85 GLU A O 1
ATOM 698 N N . VAL A 1 86 ? 0.186 -1.525 -7.222 1.00 94.94 86 VAL A N 1
ATOM 699 C CA . VAL A 1 86 ? 1.400 -1.413 -8.029 1.00 94.94 86 VAL A CA 1
ATOM 700 C C . VAL A 1 86 ? 1.384 -2.496 -9.098 1.00 94.94 86 VAL A C 1
ATOM 702 O O . VAL A 1 86 ? 1.250 -3.681 -8.781 1.00 94.94 86 VAL A O 1
ATOM 705 N N . ILE A 1 87 ? 1.521 -2.096 -10.358 1.00 92.88 87 ILE A N 1
ATOM 706 C CA . ILE A 1 87 ? 1.398 -2.984 -11.517 1.00 92.88 87 ILE A CA 1
ATOM 707 C C . ILE A 1 87 ? 2.690 -2.907 -12.338 1.00 92.88 87 ILE A C 1
ATOM 709 O O . ILE A 1 87 ? 2.938 -1.887 -12.976 1.00 92.88 87 ILE A O 1
ATOM 713 N N . PRO A 1 88 ? 3.527 -3.959 -12.353 1.00 90.56 88 PRO A N 1
ATOM 714 C CA . PRO A 1 88 ? 4.653 -4.043 -13.276 1.00 90.56 88 PRO A CA 1
ATOM 715 C C . PRO A 1 88 ? 4.182 -3.984 -14.730 1.00 90.56 88 PRO A C 1
ATOM 717 O O . PRO A 1 88 ? 3.242 -4.681 -15.110 1.00 90.56 88 PRO A O 1
ATOM 720 N N . LYS A 1 89 ? 4.856 -3.181 -15.558 1.00 88.50 89 LYS A N 1
ATOM 721 C CA . LYS A 1 89 ? 4.541 -3.058 -16.993 1.00 88.50 89 LYS A CA 1
ATOM 722 C C . LYS A 1 89 ? 4.974 -4.277 -17.800 1.00 88.50 89 LYS A C 1
ATOM 724 O O . LYS A 1 89 ? 4.430 -4.532 -18.869 1.00 88.50 89 LYS A O 1
ATOM 729 N N . PHE A 1 90 ? 5.973 -5.004 -17.304 1.00 84.25 90 PHE A N 1
ATOM 730 C CA . PHE A 1 90 ? 6.557 -6.150 -17.987 1.00 84.25 90 PHE A CA 1
ATOM 731 C C . PHE A 1 90 ? 6.576 -7.368 -17.055 1.00 84.25 90 PHE A C 1
ATOM 733 O O . PHE A 1 90 ? 6.879 -7.230 -15.871 1.00 84.25 90 PHE A O 1
ATOM 740 N N . PRO A 1 91 ? 6.278 -8.573 -17.565 1.00 77.44 91 PRO A N 1
ATOM 741 C CA . PRO A 1 91 ? 6.183 -9.792 -16.756 1.00 77.44 91 PRO A CA 1
ATOM 742 C C . PRO A 1 91 ? 7.534 -10.250 -16.184 1.00 77.44 91 PRO A C 1
ATOM 744 O O . PRO A 1 91 ? 7.590 -10.929 -15.161 1.00 77.44 91 PRO A O 1
ATOM 747 N N . ASP A 1 92 ? 8.626 -9.907 -16.863 1.00 76.25 92 ASP A N 1
ATOM 748 C CA . ASP A 1 92 ? 9.992 -10.337 -16.576 1.00 76.25 92 ASP A CA 1
ATOM 749 C C . ASP A 1 92 ? 10.830 -9.255 -15.880 1.00 76.25 92 ASP A C 1
ATOM 751 O O . ASP A 1 92 ? 11.989 -9.504 -15.540 1.00 76.25 92 ASP A O 1
ATOM 755 N N . LYS A 1 93 ? 10.263 -8.064 -15.641 1.00 81.62 93 LYS A N 1
ATOM 756 C CA . LYS A 1 93 ? 10.971 -6.941 -15.017 1.00 81.62 93 LYS A CA 1
ATOM 757 C C . LYS A 1 93 ? 10.178 -6.365 -13.844 1.00 81.62 93 LYS A C 1
ATOM 759 O O . LYS A 1 93 ? 8.981 -6.136 -13.973 1.00 81.62 93 LYS A O 1
ATOM 764 N N . PRO A 1 94 ? 10.836 -6.066 -12.710 1.00 82.56 94 PRO A N 1
ATOM 765 C CA . PRO A 1 94 ? 10.167 -5.457 -11.563 1.00 82.56 94 PRO A CA 1
ATOM 766 C C . PRO A 1 94 ? 9.779 -3.989 -11.793 1.00 82.56 94 PRO A C 1
ATOM 768 O O . PRO A 1 94 ? 8.906 -3.499 -11.090 1.00 82.56 94 PRO A O 1
ATOM 771 N N . TYR A 1 95 ? 10.418 -3.314 -12.755 1.00 89.12 95 TYR A N 1
ATOM 772 C CA . TYR A 1 95 ? 10.180 -1.926 -13.153 1.00 89.12 95 TYR A CA 1
ATOM 773 C C . TYR A 1 95 ? 10.271 -1.798 -14.688 1.00 89.12 95 TYR A C 1
ATOM 775 O O . TYR A 1 95 ? 10.961 -2.616 -15.314 1.00 89.12 95 TYR A O 1
ATOM 783 N N . PRO A 1 96 ? 9.638 -0.784 -15.305 1.00 93.25 96 PRO A N 1
ATOM 784 C CA . PRO A 1 96 ? 8.760 0.215 -14.692 1.00 93.25 96 PRO A CA 1
ATOM 785 C C . PRO A 1 96 ? 7.468 -0.364 -14.107 1.00 93.25 96 PRO A C 1
ATOM 787 O O . PRO A 1 96 ? 7.010 -1.442 -14.502 1.00 93.25 96 PRO A O 1
ATOM 790 N N . VAL A 1 97 ? 6.888 0.366 -13.154 1.00 93.75 97 VAL A N 1
ATOM 791 C CA . VAL A 1 97 ? 5.588 0.056 -12.543 1.00 93.75 97 VAL A CA 1
ATOM 792 C C . VAL A 1 97 ? 4.617 1.218 -12.692 1.00 93.75 97 VAL A C 1
ATOM 794 O O . VAL A 1 97 ? 5.019 2.373 -12.630 1.00 93.75 97 VAL A O 1
ATOM 797 N N . GLU A 1 98 ? 3.332 0.913 -12.810 1.00 95.50 98 GLU A N 1
ATOM 798 C CA . GLU A 1 98 ? 2.247 1.870 -12.589 1.00 95.50 98 GLU A CA 1
ATOM 799 C C . GLU A 1 98 ? 1.808 1.842 -11.127 1.00 95.50 98 GLU A C 1
ATOM 801 O O . GLU A 1 98 ? 1.762 0.775 -10.506 1.00 95.50 98 GLU A O 1
ATOM 806 N N . LEU A 1 99 ? 1.434 3.007 -10.597 1.00 95.38 99 LEU A N 1
ATOM 807 C CA . LEU A 1 99 ? 0.785 3.138 -9.294 1.00 95.38 99 LEU A CA 1
ATOM 808 C C . LEU A 1 99 ? -0.648 3.632 -9.487 1.00 95.38 99 LEU A C 1
ATOM 810 O O . LEU A 1 99 ? -0.875 4.696 -10.061 1.00 95.38 99 LEU A O 1
ATOM 814 N N . ILE A 1 100 ? -1.609 2.884 -8.955 1.00 95.12 100 ILE A N 1
ATOM 815 C CA . ILE A 1 100 ? -3.011 3.294 -8.875 1.00 95.12 100 ILE A CA 1
ATOM 816 C C . ILE A 1 100 ? -3.342 3.586 -7.416 1.00 95.12 100 ILE A C 1
ATOM 818 O O . ILE A 1 100 ? -3.276 2.674 -6.593 1.00 95.12 100 ILE A O 1
ATOM 822 N N . LEU A 1 101 ? -3.732 4.816 -7.087 1.00 93.19 101 LEU A N 1
ATOM 823 C CA . LEU A 1 101 ? -4.232 5.169 -5.755 1.00 93.19 101 LEU A CA 1
ATOM 824 C C . LEU A 1 101 ? -5.748 4.984 -5.691 1.00 93.19 101 LEU A C 1
ATOM 826 O O . LEU A 1 101 ? -6.462 5.277 -6.645 1.00 93.19 101 LEU A O 1
ATOM 830 N N . PHE A 1 102 ? -6.244 4.503 -4.556 1.00 90.56 102 PHE A N 1
ATOM 831 C CA . PHE A 1 102 ? -7.667 4.294 -4.295 1.00 90.56 102 PHE A CA 1
ATOM 832 C C . PHE A 1 102 ? -8.131 5.294 -3.232 1.00 90.56 102 PHE A C 1
ATOM 834 O O . PHE A 1 102 ? -8.159 4.985 -2.042 1.00 90.56 102 PHE A O 1
ATOM 841 N N . ASP A 1 103 ? -8.477 6.508 -3.670 1.00 80.75 103 ASP A N 1
ATOM 842 C CA . ASP A 1 103 ? -9.016 7.560 -2.806 1.00 80.75 103 ASP A CA 1
ATOM 843 C C . ASP A 1 103 ? -10.565 7.610 -2.835 1.00 80.75 103 ASP A C 1
ATOM 845 O O . ASP A 1 103 ? -11.238 6.710 -2.329 1.00 80.75 103 ASP A O 1
ATOM 849 N N . ARG A 1 104 ? -11.166 8.648 -3.422 1.00 76.50 104 ARG A N 1
ATOM 850 C CA . ARG A 1 104 ? -12.569 8.710 -3.835 1.00 76.50 104 ARG A CA 1
ATOM 851 C C . ARG A 1 104 ? -12.799 7.946 -5.139 1.00 76.50 104 ARG A C 1
ATOM 853 O O . ARG A 1 104 ? -13.872 7.367 -5.304 1.00 76.50 104 ARG A O 1
ATOM 860 N N . GLN A 1 105 ? -11.838 7.976 -6.065 1.00 84.56 105 GLN A N 1
ATOM 861 C CA . GLN A 1 105 ? -11.881 7.255 -7.338 1.00 84.56 105 GLN A CA 1
ATOM 862 C C . GLN A 1 105 ? -10.476 6.772 -7.710 1.00 84.56 105 GLN A C 1
ATOM 864 O O . GLN A 1 105 ? -9.522 7.506 -7.497 1.00 84.56 105 GLN A O 1
ATOM 869 N N . PRO A 1 106 ? -10.323 5.571 -8.294 1.00 90.56 106 PRO A N 1
ATOM 870 C CA . PRO A 1 106 ? -9.007 5.092 -8.697 1.00 90.56 106 PRO A CA 1
ATOM 871 C C . PRO A 1 106 ? -8.299 6.081 -9.637 1.00 90.56 106 PRO A C 1
ATOM 873 O O . PRO A 1 106 ? -8.819 6.372 -10.717 1.00 90.56 106 PRO A O 1
ATOM 876 N N . SER A 1 107 ? -7.124 6.574 -9.242 1.00 91.38 107 SER A N 1
ATOM 877 C CA . SER A 1 107 ? -6.288 7.472 -10.047 1.00 91.38 107 SER A CA 1
ATOM 878 C C . SER A 1 107 ? -4.971 6.793 -10.403 1.00 91.38 107 SER A C 1
ATOM 880 O O . SER A 1 107 ? -4.309 6.212 -9.547 1.00 91.38 107 SER A O 1
ATOM 882 N N . ASN A 1 108 ? -4.595 6.843 -11.683 1.00 92.56 108 ASN A N 1
ATOM 883 C CA . ASN A 1 108 ? -3.266 6.422 -12.116 1.00 92.56 108 ASN A CA 1
ATOM 884 C C . ASN A 1 108 ? -2.294 7.589 -11.890 1.00 92.56 108 ASN A C 1
ATOM 886 O O . ASN A 1 108 ? -2.498 8.678 -12.426 1.00 92.56 108 ASN A O 1
ATOM 890 N N . GLU A 1 109 ? -1.258 7.354 -11.089 1.00 93.06 109 GLU A N 1
ATOM 891 C CA . GLU A 1 109 ? -0.269 8.361 -10.692 1.00 93.06 109 GLU A CA 1
ATOM 892 C C . GLU A 1 109 ? 0.940 8.445 -11.631 1.00 93.06 109 GLU A C 1
ATOM 894 O O . GLU A 1 109 ? 1.859 9.225 -11.377 1.00 93.06 109 GLU A O 1
ATOM 899 N N . GLY A 1 110 ? 0.941 7.657 -12.705 1.00 91.12 110 GLY A N 1
ATOM 900 C CA . GLY A 1 110 ? 2.017 7.573 -13.680 1.00 91.12 110 GLY A CA 1
ATOM 901 C C . GLY A 1 110 ? 2.857 6.306 -13.550 1.00 91.12 110 GLY A C 1
ATOM 902 O O . GLY A 1 110 ? 2.530 5.367 -12.817 1.00 91.12 110 GLY A O 1
ATOM 903 N N . GLU A 1 111 ? 3.945 6.304 -14.315 1.00 95.06 111 GLU A N 1
ATOM 904 C CA . GLU A 1 111 ? 4.916 5.218 -14.393 1.00 95.06 111 GLU A CA 1
ATOM 905 C C . GLU A 1 111 ? 6.178 5.589 -13.604 1.00 95.06 111 GLU A C 1
ATOM 907 O O . GLU A 1 111 ? 6.638 6.730 -13.649 1.00 95.06 111 GLU A O 1
ATOM 912 N N . PHE A 1 112 ? 6.726 4.616 -12.877 1.00 95.44 112 PHE A N 1
ATOM 913 C CA . PHE A 1 112 ? 7.925 4.756 -12.054 1.00 95.44 112 PHE A CA 1
ATOM 914 C C . PHE A 1 112 ? 8.981 3.782 -12.565 1.00 95.44 112 PHE A C 1
ATOM 916 O O . PHE A 1 112 ? 8.772 2.565 -12.534 1.00 95.44 112 PHE A O 1
ATOM 923 N N . GLU A 1 113 ? 10.116 4.307 -13.021 1.00 94.50 113 GLU A N 1
ATOM 924 C CA . GLU A 1 113 ? 11.157 3.543 -13.724 1.00 94.50 113 GLU A CA 1
ATOM 925 C C . GLU A 1 113 ? 12.084 2.784 -12.766 1.00 94.50 113 GLU A C 1
ATOM 927 O O . GLU A 1 113 ? 12.842 1.899 -13.172 1.00 94.50 113 GLU A O 1
ATOM 932 N N . SER A 1 114 ? 12.037 3.112 -11.473 1.00 92.19 114 SER A N 1
ATOM 933 C CA . SER A 1 114 ? 12.924 2.536 -10.467 1.00 92.19 114 SER A CA 1
ATOM 934 C C . SER A 1 114 ? 12.288 2.417 -9.082 1.00 92.19 114 SER A C 1
ATOM 936 O O . SER A 1 114 ? 11.312 3.090 -8.750 1.00 92.19 114 SER A O 1
ATOM 938 N N . GLU A 1 115 ? 12.901 1.588 -8.229 1.00 90.81 115 GLU A N 1
ATOM 939 C CA . GLU A 1 115 ? 12.531 1.462 -6.813 1.00 90.81 115 GLU A CA 1
ATOM 940 C C . GLU A 1 115 ? 12.578 2.803 -6.083 1.00 90.81 115 GLU A C 1
ATOM 942 O O . GLU A 1 115 ? 11.695 3.109 -5.286 1.00 90.81 115 GLU A O 1
ATOM 947 N N . LYS A 1 116 ? 13.596 3.611 -6.387 1.00 90.75 116 LYS A N 1
ATOM 948 C CA . LYS A 1 116 ? 13.798 4.918 -5.771 1.00 90.75 116 LYS A CA 1
ATOM 949 C C . LYS A 1 116 ? 12.632 5.861 -6.074 1.00 90.75 116 LYS A C 1
ATOM 951 O O . LYS A 1 116 ? 12.099 6.465 -5.153 1.00 90.75 116 LYS A O 1
ATOM 956 N N . GLU A 1 117 ? 12.224 5.951 -7.337 1.00 94.00 117 GLU A N 1
ATOM 957 C CA . GLU A 1 117 ? 11.101 6.801 -7.753 1.00 94.00 117 GLU A CA 1
ATOM 958 C C . GLU A 1 117 ? 9.781 6.345 -7.124 1.00 94.00 117 GLU A C 1
ATOM 960 O O . GLU A 1 117 ? 9.001 7.170 -6.645 1.00 94.00 117 GLU A O 1
ATOM 965 N N . LEU A 1 118 ? 9.550 5.028 -7.064 1.00 92.88 118 LEU A N 1
ATOM 966 C CA . LEU A 1 118 ? 8.383 4.475 -6.380 1.00 92.88 118 LEU A CA 1
ATOM 967 C C . LEU A 1 118 ? 8.390 4.839 -4.887 1.00 92.88 118 LEU A C 1
ATOM 969 O O . LEU A 1 118 ? 7.367 5.286 -4.372 1.00 92.88 118 LEU A O 1
ATOM 973 N N . LYS A 1 119 ? 9.530 4.680 -4.199 1.00 89.62 119 LYS A N 1
ATOM 974 C CA . LYS A 1 119 ? 9.689 5.044 -2.780 1.00 89.62 119 LYS A CA 1
ATOM 975 C C . LYS A 1 119 ? 9.420 6.528 -2.543 1.00 89.62 119 LYS A C 1
ATOM 977 O O . LYS A 1 119 ? 8.609 6.856 -1.688 1.00 89.62 119 LYS A O 1
ATOM 982 N N . GLU A 1 120 ? 9.992 7.417 -3.352 1.00 88.31 120 GLU A N 1
ATOM 983 C CA . GLU A 1 120 ? 9.750 8.864 -3.243 1.00 88.31 120 GLU A CA 1
ATOM 984 C C . GLU A 1 120 ? 8.253 9.212 -3.373 1.00 88.31 120 GLU A C 1
ATOM 986 O O . GLU A 1 120 ? 7.727 10.039 -2.620 1.00 88.31 120 GLU A O 1
ATOM 991 N N . LYS A 1 121 ? 7.531 8.550 -4.287 1.00 92.25 121 LYS A N 1
ATOM 992 C CA . LYS A 1 121 ? 6.082 8.746 -4.432 1.00 92.25 121 LYS A CA 1
ATOM 993 C C . LYS A 1 121 ? 5.288 8.172 -3.259 1.00 92.25 121 LYS A C 1
ATOM 995 O O . LYS A 1 121 ? 4.345 8.822 -2.803 1.00 92.25 121 LYS A O 1
ATOM 1000 N N . LEU A 1 122 ? 5.638 6.978 -2.781 1.00 89.31 122 LEU A N 1
ATOM 1001 C CA . LEU A 1 122 ? 4.981 6.355 -1.631 1.00 89.31 122 LEU A CA 1
ATOM 1002 C C . LEU A 1 122 ? 5.214 7.169 -0.354 1.00 89.31 122 LEU A C 1
ATOM 1004 O O . LEU A 1 122 ? 4.256 7.424 0.371 1.00 89.31 122 LEU A O 1
ATOM 1008 N N . ASP A 1 123 ? 6.425 7.677 -0.127 1.00 87.19 123 ASP A N 1
ATOM 1009 C CA . ASP A 1 123 ? 6.733 8.593 0.978 1.00 87.19 123 ASP A CA 1
ATOM 1010 C C . ASP A 1 123 ? 5.830 9.831 0.935 1.00 87.19 123 ASP A C 1
ATOM 1012 O O . ASP A 1 123 ? 5.212 10.197 1.938 1.00 87.19 123 ASP A O 1
ATOM 1016 N N . SER A 1 124 ? 5.685 10.443 -0.245 1.00 85.19 124 SER A N 1
ATOM 1017 C CA . SER A 1 124 ? 4.775 11.575 -0.440 1.00 85.19 124 SER A CA 1
ATOM 1018 C C . SER A 1 124 ? 3.314 11.205 -0.154 1.00 85.19 124 SER A C 1
ATOM 1020 O O . SER A 1 124 ? 2.592 11.990 0.466 1.00 85.19 124 SER A O 1
ATOM 1022 N N . PHE A 1 125 ? 2.874 10.009 -0.557 1.00 88.31 125 PHE A N 1
ATOM 1023 C CA . PHE A 1 125 ? 1.531 9.507 -0.271 1.00 88.31 125 PHE A CA 1
ATOM 1024 C C . PHE A 1 125 ? 1.294 9.305 1.232 1.00 88.31 125 PHE A C 1
ATOM 1026 O O . PHE A 1 125 ? 0.287 9.786 1.756 1.00 88.31 125 PHE A O 1
ATOM 1033 N N . PHE A 1 126 ? 2.212 8.655 1.949 1.00 85.38 126 PHE A N 1
ATOM 1034 C CA . PHE A 1 126 ? 2.074 8.405 3.388 1.00 85.38 126 PHE A CA 1
ATOM 1035 C C . PHE A 1 126 ? 2.182 9.683 4.232 1.00 85.38 126 PHE A C 1
ATOM 1037 O O . PHE A 1 126 ? 1.612 9.754 5.317 1.00 85.38 126 PHE A O 1
ATOM 1044 N N . GLN A 1 127 ? 2.827 10.730 3.716 1.00 83.38 127 GLN A N 1
ATOM 1045 C CA . GLN A 1 127 ? 2.842 12.065 4.330 1.00 83.38 127 GLN A CA 1
ATOM 1046 C C . GLN A 1 127 ? 1.644 12.939 3.917 1.00 83.38 127 GLN A C 1
ATOM 1048 O O . GLN A 1 127 ? 1.507 14.073 4.380 1.00 83.38 127 GLN A O 1
ATOM 1053 N N . SER A 1 128 ? 0.766 12.446 3.039 1.00 83.75 128 SER A N 1
ATOM 1054 C CA . SER A 1 128 ? -0.361 13.225 2.531 1.00 83.75 128 SER A CA 1
ATOM 1055 C C . SER A 1 128 ? -1.471 13.407 3.572 1.00 83.75 128 SER A C 1
ATOM 1057 O O . SER A 1 128 ? -1.716 12.567 4.447 1.00 83.75 128 SER A O 1
ATOM 1059 N N . SER A 1 129 ? -2.228 14.497 3.421 1.00 87.81 129 SER A N 1
ATOM 1060 C CA . SER A 1 129 ? -3.442 14.735 4.209 1.00 87.81 129 SER A CA 1
ATOM 1061 C C . SER A 1 129 ? -4.509 13.666 3.967 1.00 87.81 129 SER A C 1
ATOM 1063 O O . SER A 1 129 ? -5.270 13.349 4.878 1.00 87.81 129 SER A O 1
ATOM 1065 N N . PHE A 1 130 ? -4.555 13.078 2.768 1.00 87.06 130 PHE A N 1
ATOM 1066 C CA . PHE A 1 130 ? -5.447 11.964 2.460 1.00 87.06 130 PHE A CA 1
ATOM 1067 C C . PHE A 1 130 ? -5.161 10.760 3.361 1.00 87.06 130 PHE A C 1
ATOM 1069 O O . PHE A 1 130 ? -6.069 10.307 4.058 1.00 87.06 130 PHE A O 1
ATOM 1076 N N . PHE A 1 131 ? -3.912 10.288 3.401 1.00 87.94 131 PHE A N 1
ATOM 1077 C CA . PHE A 1 131 ? -3.549 9.134 4.225 1.00 87.94 131 PHE A CA 1
ATOM 1078 C C . PHE A 1 131 ? -3.801 9.407 5.712 1.00 87.94 131 PHE A C 1
ATOM 1080 O O . PHE A 1 131 ? -4.427 8.593 6.390 1.00 87.94 131 PHE A O 1
ATOM 1087 N N . SER A 1 132 ? -3.425 10.595 6.194 1.00 87.25 132 SER A N 1
ATOM 1088 C CA . SER A 1 132 ? -3.698 11.011 7.576 1.00 87.25 132 SER A CA 1
ATOM 1089 C C . SER A 1 132 ? -5.197 10.990 7.905 1.00 87.25 132 SER A C 1
ATOM 1091 O O . SER A 1 132 ? -5.598 10.520 8.967 1.00 87.25 132 SER A O 1
ATOM 1093 N N . ASN A 1 133 ? -6.052 11.442 6.982 1.00 89.12 133 ASN A N 1
ATOM 1094 C CA . ASN A 1 133 ? -7.503 11.384 7.156 1.00 89.12 133 ASN A CA 1
ATOM 1095 C C . ASN A 1 133 ? -8.027 9.943 7.172 1.00 89.12 133 ASN A C 1
ATOM 1097 O O . ASN A 1 133 ? -8.909 9.636 7.972 1.00 89.12 133 ASN A O 1
ATOM 1101 N N . VAL A 1 134 ? -7.500 9.057 6.320 1.00 89.81 134 VAL A N 1
ATOM 1102 C CA . VAL A 1 134 ? -7.865 7.630 6.321 1.00 89.81 134 VAL A CA 1
ATOM 1103 C C . VAL A 1 134 ? -7.522 6.993 7.665 1.00 89.81 134 VAL A C 1
ATOM 1105 O O . VAL A 1 134 ? -8.397 6.390 8.285 1.00 89.81 134 VAL A O 1
ATOM 1108 N N . VAL A 1 135 ? -6.289 7.181 8.140 1.00 90.81 135 VAL A N 1
ATOM 1109 C CA . VAL A 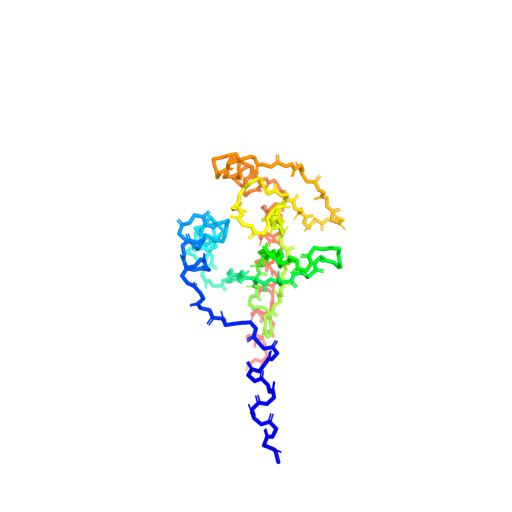1 135 ? -5.816 6.665 9.431 1.00 90.81 135 VAL A CA 1
ATOM 1110 C C . VAL A 1 135 ? -6.691 7.180 10.570 1.00 90.81 135 VAL A C 1
ATOM 1112 O O . VAL A 1 135 ? -7.266 6.377 11.298 1.00 90.81 135 VAL A O 1
ATOM 1115 N N . ASN A 1 136 ? -6.884 8.497 10.682 1.00 90.44 136 ASN A N 1
ATOM 1116 C CA . ASN A 1 136 ? -7.688 9.083 11.758 1.00 90.44 136 ASN A CA 1
ATOM 1117 C C . ASN A 1 136 ? -9.132 8.564 11.748 1.00 90.44 136 ASN A C 1
ATOM 1119 O O . ASN A 1 136 ? -9.647 8.146 12.783 1.00 90.44 136 ASN A O 1
ATOM 1123 N N . ASN A 1 137 ? -9.771 8.530 10.576 1.00 91.19 137 ASN A N 1
ATOM 1124 C CA . ASN A 1 137 ? -11.157 8.081 10.458 1.00 91.19 137 ASN A CA 1
ATOM 1125 C C . ASN A 1 137 ? -11.323 6.594 10.777 1.00 91.19 137 ASN A C 1
ATOM 1127 O O . ASN A 1 137 ? -12.331 6.208 11.371 1.00 91.19 137 ASN A O 1
ATOM 1131 N N . LEU A 1 138 ? -10.381 5.746 10.358 1.00 91.50 138 LEU A N 1
ATOM 1132 C CA . LEU A 1 138 ? -10.439 4.321 10.669 1.00 91.50 138 LEU A CA 1
ATOM 1133 C C . LEU A 1 138 ? -10.111 4.063 12.145 1.00 91.50 138 LEU A C 1
ATOM 1135 O O . LEU A 1 138 ? -10.781 3.233 12.755 1.00 91.50 138 LEU A O 1
ATOM 1139 N N . SER A 1 139 ? -9.173 4.806 12.743 1.00 92.31 139 SER A N 1
ATOM 1140 C CA . SER A 1 139 ? -8.864 4.703 14.175 1.00 92.31 139 SER A CA 1
ATOM 1141 C C . SER A 1 139 ? -10.080 5.049 15.025 1.00 92.31 139 SER A C 1
ATOM 1143 O O . SER A 1 139 ? -10.479 4.248 15.866 1.00 92.31 139 SER A O 1
ATOM 1145 N N . SER A 1 140 ? -10.751 6.171 14.736 1.00 93.94 140 SER A N 1
ATOM 1146 C CA . SER A 1 140 ? -11.977 6.548 15.449 1.00 93.94 140 SER A CA 1
ATOM 1147 C C . SER A 1 140 ? -13.082 5.498 15.312 1.00 93.94 140 SER A C 1
ATOM 1149 O O . SER A 1 140 ? -13.832 5.264 16.254 1.00 93.94 140 SER A O 1
ATOM 1151 N N . GLN A 1 141 ? -13.193 4.830 14.161 1.00 92.50 141 GLN A N 1
ATOM 1152 C CA . GLN A 1 141 ? -14.158 3.740 13.995 1.00 92.50 141 GLN A CA 1
ATOM 1153 C C . GLN A 1 141 ? -13.794 2.493 14.809 1.00 92.50 141 GLN A C 1
ATOM 1155 O O . GLN A 1 141 ? -14.694 1.827 15.320 1.00 92.50 141 GLN A O 1
ATOM 1160 N N . VAL A 1 142 ? -12.504 2.173 14.942 1.00 93.56 142 VAL A N 1
ATOM 1161 C CA . VAL A 1 142 ? -12.036 1.098 15.831 1.00 93.56 142 VAL A CA 1
ATOM 1162 C C . VAL A 1 142 ? -12.349 1.440 17.289 1.00 93.56 142 VAL A C 1
ATOM 1164 O O . VAL A 1 142 ? -12.894 0.590 17.992 1.00 93.56 142 VAL A O 1
ATOM 1167 N N . ASP A 1 143 ? -12.081 2.675 17.723 1.00 94.12 143 ASP A N 1
ATOM 1168 C CA . ASP A 1 143 ? -12.388 3.138 19.083 1.00 94.12 143 ASP A CA 1
ATOM 1169 C C . ASP A 1 143 ? -13.890 3.019 19.379 1.00 94.12 143 ASP A C 1
ATOM 1171 O O . ASP A 1 143 ? -14.279 2.315 20.311 1.00 94.12 143 ASP A O 1
ATOM 1175 N N . LEU A 1 144 ? -14.745 3.581 18.516 1.00 93.25 144 LEU A N 1
ATOM 1176 C CA . LEU A 1 144 ? -16.207 3.491 18.645 1.00 93.25 144 LEU A CA 1
ATOM 1177 C C . LEU A 1 144 ? -16.706 2.040 18.654 1.00 93.25 144 LEU A C 1
ATOM 1179 O O . LEU A 1 144 ? -17.623 1.680 19.398 1.00 93.25 144 LEU A O 1
ATOM 1183 N N . TYR A 1 145 ? -16.113 1.178 17.824 1.00 92.25 145 TYR A N 1
ATOM 1184 C CA . TYR A 1 145 ? -16.453 -0.240 17.811 1.00 92.25 145 TYR A CA 1
ATOM 1185 C C . TYR A 1 145 ? -16.109 -0.909 19.148 1.00 92.25 145 TYR A C 1
ATOM 1187 O O . TYR A 1 145 ? -16.940 -1.641 19.692 1.00 92.25 145 TYR A O 1
ATOM 1195 N N . ASN A 1 146 ? -14.927 -0.634 19.700 1.00 90.56 146 ASN A N 1
ATOM 1196 C CA . ASN A 1 146 ? -14.488 -1.176 20.983 1.00 90.56 146 ASN A CA 1
ATOM 1197 C C . ASN A 1 146 ? -15.346 -0.660 22.148 1.00 90.56 146 ASN A C 1
ATOM 1199 O O . ASN A 1 146 ? -15.791 -1.464 22.970 1.00 90.56 146 ASN A O 1
ATOM 1203 N N . GLU A 1 147 ? -15.654 0.638 22.181 1.00 91.44 147 GLU A N 1
ATOM 1204 C CA . GLU A 1 147 ? -16.565 1.250 23.158 1.00 91.44 147 GLU A CA 1
ATOM 1205 C C . GLU A 1 147 ? -17.937 0.565 23.137 1.00 91.44 147 GLU A C 1
ATOM 1207 O O . GLU A 1 147 ? -18.395 0.050 24.158 1.00 91.44 147 GLU A O 1
ATOM 1212 N N . SER A 1 148 ? -18.538 0.418 21.950 1.00 89.69 148 SER A N 1
ATOM 1213 C CA . SER A 1 148 ? -19.865 -0.199 21.794 1.00 89.69 148 SER A CA 1
ATOM 1214 C C . SER A 1 148 ? -19.943 -1.663 22.249 1.00 89.69 148 SER A C 1
ATOM 1216 O O . SER A 1 148 ? -21.032 -2.188 22.503 1.00 89.69 148 SER A O 1
ATOM 1218 N N . ARG A 1 149 ? -18.802 -2.362 22.313 1.00 84.81 149 ARG A N 1
ATOM 1219 C CA . ARG A 1 149 ? -18.717 -3.738 22.817 1.00 84.81 149 ARG A CA 1
ATOM 1220 C C . ARG A 1 149 ? -18.529 -3.794 24.322 1.00 84.81 149 ARG A C 1
ATOM 1222 O O . ARG A 1 149 ? -19.040 -4.727 24.934 1.00 84.81 149 ARG A O 1
ATOM 1229 N N . ASN A 1 150 ? -17.826 -2.821 24.890 1.00 77.88 150 ASN A N 1
ATOM 1230 C CA . ASN A 1 150 ? -17.605 -2.730 26.327 1.00 77.88 150 ASN A CA 1
ATOM 1231 C C . ASN A 1 150 ? -18.863 -2.256 27.066 1.00 77.88 150 ASN A C 1
ATOM 1233 O O . ASN A 1 150 ? -19.117 -2.728 28.164 1.00 77.88 150 ASN A O 1
ATOM 1237 N N . GLU A 1 151 ? -19.696 -1.413 26.450 1.00 64.62 151 GLU A N 1
ATOM 1238 C CA . GLU A 1 151 ? -20.994 -0.992 27.011 1.00 64.62 151 GLU A CA 1
ATOM 1239 C C . GLU A 1 151 ? -22.078 -2.090 26.982 1.00 64.62 151 GLU A C 1
ATOM 1241 O O . GLU A 1 151 ? -23.135 -1.942 27.593 1.00 64.62 151 GLU A O 1
ATOM 1246 N N . LYS A 1 152 ? -21.847 -3.191 26.254 1.00 56.75 152 LYS A N 1
ATOM 1247 C CA . LYS A 1 152 ? -22.771 -4.339 26.153 1.00 56.75 152 LYS A CA 1
ATOM 1248 C C . LYS A 1 152 ? -22.466 -5.471 27.146 1.00 56.75 152 LYS A C 1
ATOM 1250 O O . LYS A 1 152 ? -23.096 -6.527 27.045 1.00 56.75 152 LYS A O 1
ATOM 1255 N N . LEU A 1 153 ? -21.507 -5.271 28.050 1.00 46.22 153 LEU A N 1
ATOM 1256 C CA . LEU A 1 153 ? -21.138 -6.181 29.142 1.00 46.22 153 LEU A CA 1
ATOM 1257 C C . LEU A 1 153 ? -21.606 -5.614 30.484 1.00 46.22 153 LEU A C 1
ATOM 1259 O O . LEU A 1 153 ? -22.011 -6.441 31.329 1.00 46.22 153 LEU A O 1
#

pLDDT: mean 79.09, std 19.14, range [28.95, 95.62]

Secondary structure (DSSP, 8-state):
--HHHHHHHHS--TT-HHHHHHHTT-HHHHHHHHHHHHHHHSTTTEEEEEEEEEEEETTTTEEEEEEEEEEEE-STT-EEEEEEEEEEEETTEEEEEEEEEESSSEEEEEEE-SHHHHHHHHHHHHTSHHHHHHHHHHHHHHHHHHHHHHTT-